Protein AF-A0A4Q4Y4B7-F1 (afdb_monomer_lite)

Secondary structure (DSSP, 8-state):
---SSTTS--TT--SSS-HHHHHTTT-HHHHHHHT------SS-TTTTTSGGGG--HHHHHHHHHHTT--------TT-SSS-SGGG--

Structure (mmCIF, N/CA/C/O backbone):
data_AF-A0A4Q4Y4B7-F1
#
_entry.id   AF-A0A4Q4Y4B7-F1
#
loop_
_atom_site.group_PDB
_atom_site.id
_atom_site.type_symbol
_atom_site.label_atom_id
_atom_site.label_alt_id
_atom_site.label_comp_id
_atom_site.label_asym_id
_atom_site.label_entity_id
_atom_site.label_seq_id
_atom_site.pdbx_PDB_ins_code
_atom_site.Cartn_x
_atom_site.Cartn_y
_atom_site.Cartn_z
_atom_site.occupancy
_atom_site.B_iso_or_equiv
_atom_site.auth_seq_id
_atom_site.auth_comp_id
_atom_site.auth_asym_id
_atom_site.auth_atom_id
_atom_site.pdbx_PDB_model_num
ATOM 1 N N . MET A 1 1 ? 21.283 16.109 27.807 1.00 40.75 1 MET A N 1
ATOM 2 C CA . MET A 1 1 ? 21.718 16.782 26.570 1.00 40.75 1 MET A CA 1
ATOM 3 C C . MET A 1 1 ? 20.602 16.622 25.556 1.00 40.75 1 MET A C 1
ATOM 5 O O . MET A 1 1 ? 20.300 15.503 25.170 1.00 40.75 1 MET A O 1
ATOM 9 N N . GLN A 1 2 ? 19.901 17.718 25.285 1.00 42.91 2 GLN A N 1
ATOM 10 C CA . GLN A 1 2 ? 18.846 17.832 24.279 1.00 42.91 2 GLN A CA 1
ATOM 11 C C . GLN A 1 2 ? 19.491 18.391 22.996 1.00 42.91 2 GLN A C 1
ATOM 13 O O . GLN A 1 2 ? 20.432 19.170 23.132 1.00 42.91 2 GLN A O 1
ATOM 18 N N . GLU A 1 3 ? 18.952 18.002 21.828 1.00 41.19 3 GLU A N 1
ATOM 19 C CA . GLU A 1 3 ? 19.181 18.477 20.432 1.00 41.19 3 GLU A CA 1
ATOM 20 C C . GLU A 1 3 ? 19.865 17.455 19.485 1.00 41.19 3 GLU A C 1
ATOM 22 O O . GLU A 1 3 ? 20.776 16.768 19.941 1.00 41.19 3 GLU A O 1
ATOM 27 N N . PRO A 1 4 ? 19.473 17.315 18.183 1.00 39.69 4 PRO A N 1
ATOM 28 C CA . PRO A 1 4 ? 18.628 18.200 17.365 1.00 39.69 4 PRO A CA 1
ATOM 29 C C . PRO A 1 4 ? 17.596 17.463 16.461 1.00 39.69 4 PRO A C 1
ATOM 31 O O . PRO A 1 4 ? 17.591 17.648 15.249 1.00 39.69 4 PRO A O 1
ATOM 34 N N . TYR A 1 5 ? 16.707 16.607 16.982 1.00 43.94 5 TYR A N 1
ATOM 35 C CA . TYR A 1 5 ? 15.637 16.013 16.138 1.00 43.94 5 TYR A CA 1
ATOM 36 C C . TYR A 1 5 ? 14.318 16.807 16.164 1.00 43.94 5 TYR A C 1
ATOM 38 O O . TYR A 1 5 ? 13.369 16.484 15.453 1.00 43.94 5 TYR A O 1
ATOM 46 N N . LYS A 1 6 ? 14.237 17.860 16.986 1.00 41.66 6 LYS A N 1
ATOM 47 C CA . LYS A 1 6 ? 12.987 18.581 17.267 1.00 41.66 6 LYS A CA 1
ATOM 48 C C . LYS A 1 6 ? 12.613 19.651 16.232 1.00 41.66 6 LYS A C 1
ATOM 50 O O . LYS A 1 6 ? 11.512 20.182 16.313 1.00 41.66 6 LYS A O 1
ATOM 55 N N . ALA A 1 7 ? 13.489 19.967 15.275 1.00 41.81 7 ALA A N 1
ATOM 56 C CA . ALA A 1 7 ? 13.343 21.149 14.419 1.00 41.81 7 ALA A CA 1
ATOM 57 C C . ALA A 1 7 ? 12.851 20.888 12.978 1.00 41.81 7 ALA A C 1
ATOM 59 O O . ALA A 1 7 ? 12.683 21.846 12.232 1.00 41.81 7 ALA A O 1
ATOM 60 N N . LEU A 1 8 ? 12.601 19.639 12.564 1.00 47.28 8 LEU A N 1
ATOM 61 C CA . LEU A 1 8 ? 12.239 19.318 11.165 1.00 47.28 8 LEU A CA 1
ATOM 62 C C . LEU A 1 8 ? 10.902 18.590 10.998 1.00 47.28 8 LEU A C 1
ATOM 64 O O . LEU A 1 8 ? 10.615 18.057 9.931 1.00 47.28 8 LEU A O 1
ATOM 68 N N . VAL A 1 9 ? 10.068 18.571 12.032 1.00 48.06 9 VAL A N 1
ATOM 69 C CA . VAL A 1 9 ? 8.749 17.938 11.984 1.00 48.06 9 VAL A CA 1
ATOM 70 C C . VAL A 1 9 ? 7.718 19.033 11.680 1.00 48.06 9 VAL A C 1
ATOM 72 O O . VAL A 1 9 ? 7.298 19.722 12.611 1.00 48.06 9 VAL A O 1
ATOM 75 N N . PRO A 1 10 ? 7.329 19.277 10.408 1.00 49.00 10 PRO A N 1
ATOM 76 C CA . PRO A 1 10 ? 6.224 20.181 10.104 1.00 49.00 10 PRO A CA 1
ATOM 77 C C . PRO A 1 10 ? 4.975 19.763 10.895 1.00 49.00 10 PRO A C 1
ATOM 79 O O . PRO A 1 10 ? 4.767 18.566 11.102 1.00 49.00 10 PRO A O 1
ATOM 82 N N . PRO A 1 11 ? 4.110 20.709 11.303 1.00 48.12 11 PRO A N 1
ATOM 83 C CA . PRO A 1 11 ? 2.965 20.461 12.192 1.00 48.12 11 PRO A CA 1
ATOM 84 C C . PRO A 1 11 ? 1.925 19.446 11.669 1.00 48.12 11 PRO A C 1
ATOM 86 O O . PRO A 1 11 ? 0.957 19.151 12.362 1.00 48.12 11 PRO A O 1
ATOM 89 N N . PHE A 1 12 ? 2.123 18.891 10.470 1.00 48.62 12 PHE A N 1
ATOM 90 C CA . PHE A 1 12 ? 1.318 17.821 9.881 1.00 48.62 12 PHE A CA 1
ATOM 91 C C . PHE A 1 12 ? 1.808 16.396 10.218 1.00 48.62 12 PHE A C 1
ATOM 93 O O . PHE A 1 12 ? 1.104 15.423 9.962 1.00 48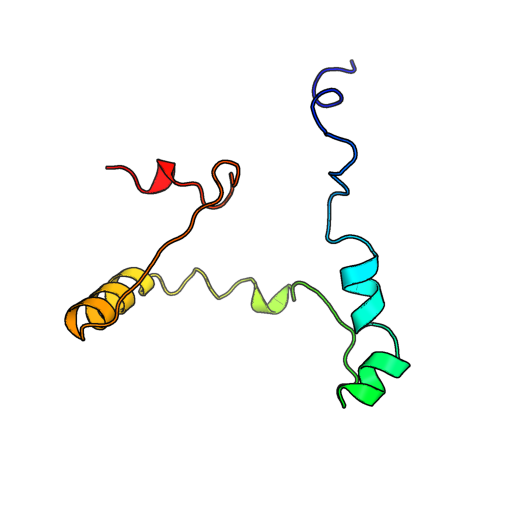.62 12 PHE A O 1
ATOM 100 N N . LEU A 1 13 ? 2.991 16.241 10.818 1.00 46.47 13 LEU A N 1
ATOM 101 C CA . LEU A 1 13 ? 3.479 14.960 11.340 1.00 46.47 13 LEU A CA 1
ATOM 102 C C . LEU A 1 13 ? 2.818 14.667 12.694 1.00 46.47 13 LEU A C 1
ATOM 104 O O . LEU A 1 13 ? 3.432 14.753 13.755 1.00 46.47 13 LEU A O 1
ATOM 108 N N . VAL A 1 14 ? 1.542 14.300 12.649 1.00 52.72 14 VAL A N 1
ATOM 109 C CA . VAL A 1 14 ? 0.971 13.394 13.648 1.00 52.72 14 VAL A CA 1
ATOM 110 C C . VAL A 1 14 ? 1.546 12.009 13.321 1.00 52.72 14 VAL A C 1
ATOM 112 O O . VAL A 1 14 ? 1.211 11.464 12.269 1.00 52.72 14 VAL A O 1
ATOM 115 N N . PRO A 1 15 ? 2.465 11.449 14.130 1.00 58.03 15 PRO A N 1
ATOM 116 C CA . PRO A 1 15 ? 2.985 10.114 13.881 1.00 58.03 15 PRO A CA 1
ATOM 117 C C . PRO A 1 15 ? 1.919 9.093 14.288 1.00 58.03 15 PRO A C 1
ATOM 119 O O . PRO A 1 15 ? 1.306 9.242 15.346 1.00 58.03 15 PRO A O 1
ATOM 122 N N . SER A 1 16 ? 1.762 8.034 13.485 1.00 54.97 16 SER A N 1
ATOM 123 C CA . SER A 1 16 ? 0.673 7.037 13.558 1.00 54.97 16 SER A CA 1
ATOM 124 C C . SER A 1 16 ? -0.627 7.563 12.932 1.00 54.97 16 SER A C 1
ATOM 126 O O . SER A 1 16 ? -0.877 8.764 13.058 1.00 54.97 16 SER A O 1
ATOM 128 N N . PRO A 1 17 ? -1.432 6.733 12.219 1.00 53.38 17 PRO A N 1
ATOM 129 C CA . PRO A 1 17 ? -2.606 7.216 11.500 1.00 53.38 17 PRO A CA 1
ATOM 130 C C . PRO A 1 17 ? -3.394 8.184 12.385 1.00 53.38 17 PRO A C 1
ATOM 132 O O . PRO A 1 17 ? -3.598 7.867 13.564 1.00 53.38 17 PRO A O 1
ATOM 135 N N . PRO A 1 18 ? -3.789 9.369 11.872 1.00 57.66 18 PRO A N 1
ATOM 136 C CA . PRO A 1 18 ? -4.515 10.345 12.671 1.00 57.66 18 PRO A CA 1
ATOM 137 C C . PRO A 1 18 ? -5.648 9.609 13.375 1.00 57.66 18 PRO A C 1
ATOM 139 O O . PRO A 1 18 ? -6.292 8.779 12.742 1.00 57.66 18 PRO A O 1
ATOM 142 N N . LYS A 1 19 ? -5.867 9.867 14.672 1.00 61.88 19 LYS A N 1
ATOM 143 C CA . LYS A 1 19 ? -6.823 9.135 15.538 1.00 61.88 19 LYS A CA 1
ATOM 144 C C . LYS A 1 19 ? -8.171 8.838 14.862 1.00 61.88 19 LYS A C 1
ATOM 146 O O . LYS A 1 19 ? -8.819 7.851 15.182 1.00 61.88 19 LYS A O 1
ATOM 151 N N . TYR A 1 20 ? -8.554 9.670 13.899 1.00 69.88 20 TYR A N 1
ATOM 152 C CA . TYR A 1 20 ? -9.653 9.456 12.972 1.00 69.88 20 TYR A CA 1
ATOM 153 C C . TYR A 1 20 ? -9.629 8.115 12.213 1.00 69.88 20 TYR A C 1
ATOM 155 O O . TYR A 1 20 ? -10.624 7.405 12.225 1.00 69.88 20 TYR A O 1
ATOM 163 N N . ALA A 1 21 ? -8.520 7.733 11.578 1.00 71.19 21 ALA A N 1
ATOM 164 C CA . ALA A 1 21 ? -8.433 6.525 10.755 1.00 71.19 21 ALA A CA 1
ATOM 165 C C . ALA A 1 21 ? -8.559 5.225 11.566 1.00 71.19 21 ALA A C 1
ATOM 167 O O . ALA A 1 21 ? -8.956 4.209 11.012 1.00 71.19 21 ALA A O 1
ATOM 168 N N . ALA A 1 22 ? -8.247 5.253 12.865 1.00 74.62 22 ALA A N 1
ATOM 169 C CA . ALA A 1 22 ? -8.539 4.145 13.773 1.00 74.62 22 ALA A CA 1
ATOM 170 C C . ALA A 1 22 ? -9.947 4.259 14.380 1.00 74.62 22 ALA A C 1
ATOM 172 O O . ALA A 1 22 ? -10.659 3.269 14.454 1.00 74.62 22 ALA A O 1
ATOM 173 N N . GLY A 1 23 ? -10.373 5.460 14.783 1.00 79.44 23 GLY A N 1
ATOM 174 C CA . GLY A 1 23 ? -11.644 5.660 15.486 1.00 79.44 23 GLY A CA 1
ATOM 175 C C . GLY A 1 23 ? -12.892 5.602 14.602 1.00 79.44 23 GLY A C 1
ATOM 176 O O . GLY A 1 23 ? -13.945 5.193 15.075 1.00 79.44 23 GLY A O 1
ATOM 177 N N . TYR A 1 24 ? -12.800 5.993 13.328 1.00 85.75 24 TYR A N 1
ATOM 178 C CA . TYR A 1 24 ? -13.920 5.918 12.387 1.00 85.75 24 TYR A CA 1
ATOM 179 C C . TYR A 1 24 ? -14.355 4.469 12.104 1.00 85.75 24 TYR A C 1
ATOM 181 O O . TYR A 1 24 ? -15.528 4.167 12.317 1.00 85.75 24 TY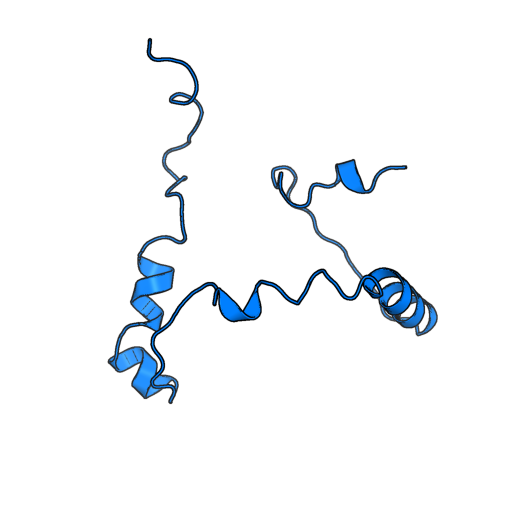R A O 1
ATOM 189 N N . PRO A 1 25 ? -13.459 3.547 11.699 1.00 83.56 25 PRO A N 1
ATOM 190 C CA . PRO A 1 25 ? -13.838 2.147 11.496 1.00 83.56 25 PRO A CA 1
ATOM 191 C C . PRO A 1 25 ? -14.144 1.391 12.800 1.00 83.56 25 PRO A C 1
ATOM 193 O O . PRO A 1 25 ? -14.776 0.340 12.752 1.00 83.56 25 PRO A O 1
ATOM 196 N N . ASP A 1 26 ? -13.731 1.907 13.962 1.00 84.56 26 ASP A N 1
ATOM 197 C CA . ASP A 1 26 ? -14.066 1.322 15.269 1.00 84.56 26 ASP A CA 1
ATOM 198 C C . ASP A 1 26 ? -15.401 1.846 15.846 1.00 84.56 26 ASP A C 1
ATOM 200 O O . ASP A 1 26 ? -15.837 1.453 16.927 1.00 84.56 26 ASP A O 1
ATOM 204 N N . ASN A 1 27 ? -16.092 2.740 15.127 1.00 87.69 27 ASN A N 1
ATOM 205 C CA . ASN A 1 27 ? -17.411 3.225 15.515 1.00 87.69 27 ASN A CA 1
ATOM 206 C C . ASN A 1 27 ? -18.481 2.160 15.236 1.00 87.69 27 ASN A C 1
ATOM 208 O O . ASN A 1 27 ? -18.666 1.730 14.100 1.00 87.69 27 ASN A O 1
ATOM 212 N N . LYS A 1 28 ? -19.250 1.802 16.269 1.00 87.62 28 LYS A N 1
ATOM 213 C CA . LYS A 1 28 ? -20.323 0.804 16.189 1.00 87.62 28 LYS A CA 1
ATOM 214 C C . LYS A 1 28 ? -21.349 1.087 15.083 1.00 87.62 28 LYS A C 1
ATOM 216 O O . LYS A 1 28 ? -21.710 0.163 14.367 1.00 87.62 28 LYS A O 1
ATOM 221 N N . THR A 1 29 ? -21.794 2.332 14.915 1.00 89.81 29 THR A N 1
ATOM 222 C CA . THR A 1 29 ? -22.748 2.693 13.851 1.00 89.81 29 THR A CA 1
ATOM 223 C C . THR A 1 29 ? -22.146 2.435 12.473 1.00 89.81 29 THR A C 1
ATOM 225 O O . THR A 1 29 ? -22.799 1.860 11.612 1.00 89.81 29 THR A O 1
ATOM 228 N N . ILE A 1 30 ? -20.871 2.786 12.287 1.00 91.00 30 ILE A N 1
ATOM 229 C CA . ILE A 1 30 ? -20.157 2.556 11.025 1.00 91.00 30 ILE A CA 1
ATOM 230 C C . ILE A 1 30 ? -19.980 1.055 10.763 1.00 91.00 30 ILE A C 1
ATOM 232 O O . ILE A 1 30 ? -20.151 0.594 9.639 1.00 91.00 30 ILE A O 1
ATOM 236 N N . GLN A 1 31 ? -19.680 0.270 11.796 1.00 90.88 31 GLN A N 1
ATOM 237 C CA . GLN A 1 31 ? -19.571 -1.187 11.697 1.00 90.88 31 GLN A CA 1
ATOM 238 C C . GLN A 1 31 ? -20.898 -1.859 11.327 1.00 90.88 31 GLN A C 1
ATOM 240 O O . GLN A 1 31 ? -20.912 -2.765 10.492 1.00 90.88 31 GLN A O 1
ATOM 245 N N . GLU A 1 32 ? -22.007 -1.399 11.912 1.00 90.12 32 GLU A N 1
ATOM 246 C CA . GLU A 1 32 ? -23.357 -1.874 11.590 1.00 90.12 32 GLU A CA 1
ATOM 247 C C . GLU A 1 32 ? -23.729 -1.551 10.136 1.00 90.12 32 GLU A C 1
ATOM 249 O O . GLU A 1 32 ? -24.233 -2.423 9.428 1.00 90.12 32 GLU A O 1
ATOM 254 N N . GLU A 1 33 ? -23.410 -0.346 9.654 1.00 91.31 33 GLU A N 1
ATOM 255 C CA . GLU A 1 33 ? -23.633 0.053 8.256 1.00 91.31 33 GLU A CA 1
ATOM 256 C C . GLU A 1 33 ? -22.775 -0.743 7.260 1.00 91.31 33 GLU A C 1
ATOM 258 O O . GLU A 1 33 ? -23.239 -1.078 6.169 1.00 91.31 33 GLU A O 1
ATOM 263 N N . LEU A 1 34 ? -21.536 -1.083 7.630 1.00 88.56 34 LEU A N 1
ATOM 264 C CA . LEU A 1 34 ? -20.637 -1.912 6.818 1.00 88.56 34 LEU A CA 1
ATOM 265 C C . LEU A 1 34 ? -20.932 -3.419 6.934 1.00 88.56 34 LEU A C 1
ATOM 267 O O . LEU A 1 34 ? -20.337 -4.213 6.202 1.00 88.56 34 LEU A O 1
ATOM 271 N N . GLY A 1 35 ? -21.822 -3.828 7.845 1.00 88.19 35 GLY A N 1
ATOM 272 C CA . GLY A 1 35 ? -22.170 -5.228 8.103 1.00 88.19 35 GLY A CA 1
ATOM 273 C C . GLY A 1 35 ? -21.055 -6.051 8.764 1.00 88.19 35 GLY A C 1
ATOM 274 O O . GLY A 1 35 ? -21.094 -7.282 8.719 1.00 88.19 35 GLY A O 1
ATOM 275 N N . GLY A 1 36 ? -20.048 -5.401 9.356 1.00 77.75 36 GLY A N 1
ATOM 276 C CA . GLY A 1 36 ? -18.853 -6.042 9.910 1.00 77.75 36 GLY A CA 1
ATOM 277 C C . GLY A 1 36 ? -18.595 -5.640 11.360 1.00 77.75 36 GLY A C 1
ATOM 278 O O . GLY A 1 36 ? -18.212 -4.511 11.628 1.00 77.75 36 GLY A O 1
ATOM 279 N N . HIS A 1 37 ? -18.741 -6.585 12.293 1.00 69.00 37 HIS A N 1
ATOM 280 C CA . HIS A 1 37 ? -18.572 -6.369 13.738 1.00 69.00 37 HIS A CA 1
ATOM 281 C C . HIS A 1 37 ? -17.197 -6.844 14.229 1.00 69.00 37 HIS A C 1
ATOM 283 O O . HIS A 1 37 ? -17.101 -7.797 15.006 1.00 69.00 37 HIS A O 1
ATOM 289 N N . VAL A 1 38 ? -16.115 -6.241 13.741 1.00 68.12 38 VAL A N 1
ATOM 290 C CA . VAL A 1 38 ? -14.755 -6.629 14.147 1.00 68.12 38 VAL A CA 1
ATOM 291 C C . VAL A 1 38 ? -14.006 -5.448 14.744 1.00 68.12 38 VAL A C 1
ATOM 293 O O . VAL A 1 38 ? -14.052 -4.348 14.204 1.00 68.12 38 VAL A O 1
ATOM 296 N N . ASN A 1 39 ? -13.281 -5.697 15.840 1.00 78.44 39 ASN A N 1
ATOM 297 C CA . ASN A 1 39 ? -12.367 -4.720 16.430 1.00 78.44 39 ASN A CA 1
ATOM 298 C C . ASN A 1 39 ? -11.315 -4.348 15.385 1.00 78.44 39 ASN A C 1
ATOM 300 O O . ASN A 1 39 ? -10.522 -5.200 14.960 1.00 78.44 39 ASN A O 1
ATOM 304 N N . PHE A 1 40 ? -11.327 -3.092 14.950 1.00 81.06 40 PHE A N 1
ATOM 305 C CA . PHE A 1 40 ? -10.472 -2.666 13.857 1.00 81.06 40 PHE A CA 1
ATOM 306 C C . PHE A 1 40 ? -9.029 -2.488 14.340 1.00 81.06 40 PHE A C 1
ATOM 308 O O . PHE A 1 40 ? -8.750 -1.824 15.336 1.00 81.06 40 PHE A O 1
ATOM 315 N N . THR A 1 41 ? -8.083 -3.051 13.591 1.00 78.12 41 THR A N 1
ATOM 316 C CA . THR A 1 41 ? -6.656 -2.767 13.749 1.00 78.12 41 THR A CA 1
ATOM 317 C C . THR A 1 41 ? -6.025 -2.553 12.382 1.00 78.12 41 THR A C 1
ATOM 319 O O . THR A 1 41 ? -6.310 -3.284 11.436 1.00 78.12 41 THR A O 1
ATOM 322 N N . VAL A 1 42 ? -5.148 -1.553 12.278 1.00 77.56 42 VAL A N 1
ATOM 323 C CA . VAL A 1 42 ? -4.463 -1.200 11.022 1.00 77.56 42 VAL A CA 1
ATOM 324 C C . VAL A 1 42 ? -3.495 -2.301 10.584 1.00 77.56 42 VAL A C 1
ATOM 326 O O . VAL A 1 42 ? -3.324 -2.541 9.393 1.00 77.56 42 VAL A O 1
ATOM 329 N N . LEU A 1 43 ? -2.865 -2.989 11.539 1.00 77.12 43 LEU A N 1
ATOM 330 C CA . LEU A 1 43 ? -1.946 -4.086 11.260 1.00 77.12 43 LEU A CA 1
ATOM 331 C C . LEU A 1 43 ? -2.093 -5.172 12.328 1.00 77.12 43 LEU A C 1
ATOM 333 O O . LEU A 1 43 ? -1.876 -4.932 13.515 1.00 77.12 43 LEU A O 1
ATOM 337 N N . GLY A 1 44 ? -2.438 -6.386 11.903 1.00 80.19 44 GLY A N 1
ATOM 338 C CA . GLY A 1 44 ? -2.479 -7.554 12.780 1.00 80.19 44 GLY A CA 1
ATOM 339 C C . GLY A 1 44 ? -1.097 -8.190 12.931 1.00 80.19 44 GLY A C 1
ATOM 340 O O . GLY A 1 44 ? -0.541 -8.697 11.957 1.00 80.19 44 GLY A O 1
ATOM 341 N N . THR A 1 45 ? -0.564 -8.234 14.153 1.00 76.31 45 THR A N 1
ATOM 342 C CA . THR A 1 45 ? 0.779 -8.774 14.450 1.00 76.31 45 THR A CA 1
ATOM 343 C C . THR A 1 45 ? 0.968 -10.230 14.012 1.00 76.31 45 THR A C 1
ATOM 345 O O . THR A 1 45 ? 2.057 -10.620 13.610 1.00 76.31 45 THR A O 1
ATOM 348 N N . ALA A 1 46 ? -0.088 -11.049 14.050 1.00 75.31 46 ALA A N 1
ATOM 349 C CA . ALA A 1 46 ? -0.011 -12.443 13.608 1.00 75.31 46 ALA A CA 1
ATOM 350 C C . ALA A 1 46 ? 0.167 -12.583 12.084 1.00 75.31 46 ALA A C 1
ATOM 352 O O . ALA A 1 46 ? 0.780 -13.541 11.623 1.00 75.31 46 ALA A O 1
ATOM 353 N N . ALA A 1 47 ? -0.350 -11.632 11.299 1.00 73.12 47 ALA A N 1
ATOM 354 C CA . ALA A 1 47 ? -0.288 -11.667 9.838 1.00 73.12 47 ALA A CA 1
ATOM 355 C C . ALA A 1 47 ? 0.993 -11.024 9.275 1.00 73.12 47 ALA A C 1
ATOM 357 O O . ALA A 1 47 ? 1.407 -11.343 8.159 1.00 73.12 47 ALA A O 1
ATOM 358 N N . SER A 1 48 ? 1.643 -10.133 10.032 1.00 69.94 48 SER A N 1
ATOM 359 C CA . SER A 1 48 ? 2.792 -9.351 9.552 1.00 69.94 48 SER A CA 1
ATOM 360 C C . SER A 1 48 ? 4.081 -10.163 9.368 1.00 69.94 48 SER A C 1
ATOM 362 O O . SER A 1 48 ? 4.991 -9.720 8.671 1.00 69.94 48 SER A O 1
ATOM 364 N N . THR A 1 49 ? 4.168 -11.368 9.929 1.00 65.25 49 THR A N 1
ATOM 365 C CA . THR A 1 49 ? 5.387 -12.194 9.917 1.00 65.25 49 THR A CA 1
ATOM 366 C C . THR A 1 49 ? 5.579 -13.021 8.637 1.00 65.25 49 THR A C 1
ATOM 368 O O . THR A 1 49 ? 6.673 -13.530 8.402 1.00 65.25 49 THR A O 1
ATOM 371 N N . GLY A 1 50 ? 4.554 -13.155 7.784 1.00 60.12 50 GLY A N 1
ATOM 372 C CA . GLY A 1 50 ? 4.566 -14.121 6.673 1.00 60.12 50 GLY A CA 1
ATOM 373 C C . GLY A 1 50 ? 4.798 -13.561 5.264 1.00 60.12 50 GLY A C 1
ATOM 374 O O . GLY A 1 50 ? 5.185 -14.315 4.369 1.00 60.12 50 GLY A O 1
ATOM 375 N N . TYR A 1 51 ? 4.562 -12.267 5.025 1.00 57.78 51 TYR A N 1
ATOM 376 C CA . TYR A 1 51 ? 4.400 -11.756 3.653 1.00 57.78 51 TYR A CA 1
ATOM 377 C C . TYR A 1 51 ? 5.724 -11.625 2.874 1.00 57.78 51 TYR A C 1
ATOM 379 O O . TYR A 1 51 ? 5.788 -11.945 1.688 1.00 57.78 51 TYR A O 1
ATOM 387 N N . PHE A 1 52 ? 6.818 -11.243 3.542 1.00 57.75 52 PHE A N 1
ATOM 388 C CA . PHE A 1 52 ? 8.129 -11.033 2.903 1.00 57.75 52 PHE A CA 1
ATOM 389 C C . PHE A 1 52 ? 8.922 -12.325 2.638 1.00 57.75 52 PHE A C 1
ATOM 391 O O . PHE A 1 52 ? 9.918 -12.315 1.914 1.00 57.75 52 PHE A O 1
ATOM 398 N N . VAL A 1 53 ? 8.49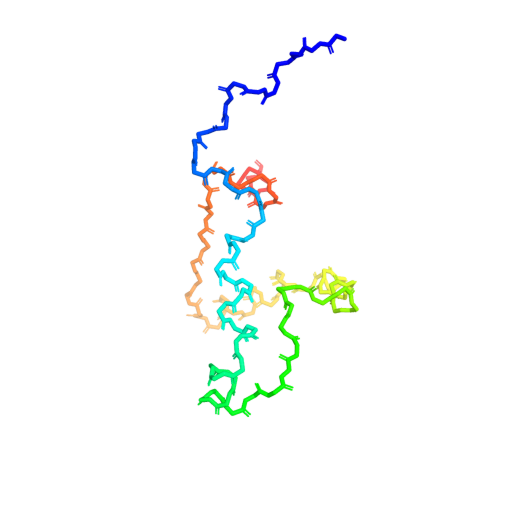3 -13.458 3.200 1.00 58.69 53 VAL A N 1
ATOM 399 C CA . VAL A 1 53 ? 9.282 -14.703 3.208 1.00 58.69 53 VAL A CA 1
ATOM 400 C C . VAL A 1 53 ? 9.283 -15.404 1.844 1.00 58.69 53 VAL A C 1
ATOM 402 O O . VAL A 1 53 ? 10.227 -16.118 1.516 1.00 58.69 53 VAL A O 1
ATOM 405 N N . ARG A 1 54 ? 8.266 -15.180 1.003 1.00 64.94 54 ARG A N 1
ATOM 406 C CA . ARG A 1 54 ? 8.074 -15.975 -0.223 1.00 64.94 54 ARG A CA 1
ATOM 407 C C . ARG A 1 54 ? 9.015 -15.629 -1.384 1.00 64.94 54 ARG A C 1
ATOM 409 O O . ARG A 1 54 ? 9.094 -16.436 -2.300 1.00 64.94 54 ARG A O 1
ATOM 416 N N . ARG A 1 55 ? 9.710 -14.477 -1.367 1.00 69.31 55 ARG A N 1
ATOM 417 C CA . ARG A 1 55 ? 10.776 -14.036 -2.315 1.00 69.31 55 ARG A CA 1
ATOM 418 C C . ARG A 1 55 ? 10.542 -14.249 -3.835 1.00 69.31 55 ARG A C 1
ATOM 420 O O . ARG A 1 55 ? 11.455 -14.028 -4.619 1.00 69.31 55 ARG A O 1
ATOM 427 N N . ARG A 1 56 ? 9.336 -14.616 -4.288 1.00 83.62 56 ARG A N 1
ATOM 428 C CA . ARG A 1 56 ? 9.002 -14.928 -5.697 1.00 83.62 56 ARG A CA 1
ATOM 429 C C . ARG A 1 56 ? 8.449 -13.727 -6.475 1.00 83.62 56 ARG A C 1
ATOM 431 O O . ARG A 1 56 ? 8.173 -13.836 -7.664 1.00 83.62 56 ARG A O 1
ATOM 438 N N . ASN A 1 57 ? 8.285 -12.577 -5.827 1.00 85.75 57 ASN A N 1
ATOM 439 C CA . ASN A 1 57 ? 7.544 -11.447 -6.393 1.00 85.75 57 ASN A CA 1
ATOM 440 C C . ASN A 1 57 ? 8.152 -10.919 -7.705 1.00 85.75 57 ASN A C 1
ATOM 442 O O . ASN A 1 57 ? 7.400 -10.550 -8.597 1.00 85.75 57 ASN A O 1
ATOM 446 N N . LEU A 1 58 ? 9.482 -10.962 -7.868 1.00 88.31 58 LEU A N 1
ATOM 447 C CA . LEU A 1 58 ? 10.135 -10.577 -9.129 1.00 88.31 58 LEU A CA 1
ATOM 448 C C . LEU A 1 58 ? 9.856 -11.563 -10.274 1.00 88.31 58 LEU A C 1
ATOM 450 O O . LEU A 1 58 ? 9.669 -11.138 -11.406 1.00 88.31 58 LEU A O 1
ATOM 454 N N . GLY A 1 59 ? 9.778 -12.865 -9.984 1.00 90.62 59 GLY A N 1
ATOM 455 C CA . GLY A 1 59 ? 9.414 -13.869 -10.989 1.00 90.62 59 GLY A CA 1
ATOM 456 C C . GLY A 1 59 ? 7.965 -13.713 -11.448 1.00 90.62 59 GLY A C 1
ATOM 457 O O . GLY A 1 59 ? 7.692 -13.743 -12.640 1.00 90.62 59 GLY A O 1
ATOM 458 N N . ILE A 1 60 ? 7.054 -13.448 -10.505 1.00 91.75 60 ILE A N 1
ATOM 459 C CA . ILE A 1 60 ? 5.646 -13.138 -10.809 1.00 91.75 60 ILE A CA 1
ATOM 460 C C . ILE A 1 60 ? 5.546 -11.860 -11.647 1.00 91.75 60 ILE A C 1
ATOM 462 O O . ILE A 1 60 ? 4.767 -11.802 -12.592 1.00 91.75 60 ILE A O 1
ATOM 466 N N . LEU A 1 61 ? 6.341 -10.837 -11.322 1.00 92.44 61 LEU A N 1
ATOM 467 C CA . LEU A 1 61 ? 6.391 -9.611 -12.113 1.00 92.44 61 LEU A CA 1
ATOM 468 C C . LEU A 1 61 ? 6.847 -9.892 -13.553 1.00 92.44 61 LEU A C 1
ATOM 470 O O . LEU A 1 61 ? 6.232 -9.372 -14.476 1.00 92.44 61 LEU A O 1
ATOM 474 N N . GLY A 1 62 ? 7.862 -10.740 -13.747 1.00 94.50 62 GLY A N 1
ATOM 475 C CA . GLY A 1 62 ? 8.293 -11.188 -15.075 1.00 94.50 62 GLY A CA 1
ATOM 476 C C . GLY A 1 62 ? 7.171 -11.877 -15.856 1.00 94.50 62 GLY A C 1
ATOM 477 O O . GLY A 1 62 ? 6.855 -11.452 -16.960 1.00 94.50 62 GLY A O 1
ATOM 478 N N . GLU A 1 63 ? 6.491 -12.849 -15.239 1.00 96.31 63 GLU A N 1
ATOM 479 C CA . GLU A 1 63 ? 5.352 -13.561 -15.846 1.00 96.31 63 GLU A CA 1
ATOM 480 C C . GLU A 1 63 ? 4.231 -12.597 -16.290 1.00 96.31 63 GLU A C 1
ATOM 482 O O . GLU A 1 63 ? 3.638 -12.769 -17.356 1.00 96.31 63 GLU A O 1
ATOM 487 N N . LEU A 1 64 ? 3.946 -11.558 -15.496 1.00 96.44 64 LEU A N 1
ATOM 488 C CA . LEU A 1 64 ? 2.943 -10.542 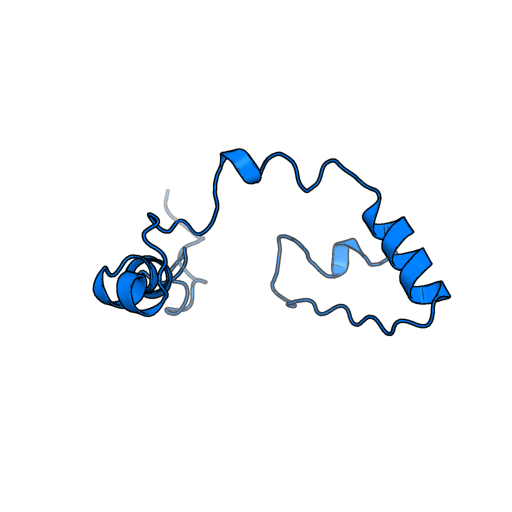-15.833 1.00 96.44 64 LEU A CA 1
ATOM 489 C C . LEU A 1 64 ? 3.375 -9.670 -17.019 1.00 96.44 64 LEU A C 1
ATOM 491 O O . LEU A 1 64 ? 2.559 -9.383 -17.898 1.00 96.44 64 LEU A O 1
ATOM 495 N N . LEU A 1 65 ? 4.643 -9.256 -17.049 1.00 96.94 65 LEU A N 1
ATOM 496 C CA . LEU A 1 65 ? 5.193 -8.446 -18.136 1.00 96.94 65 LEU A CA 1
ATOM 497 C C . LEU A 1 65 ? 5.239 -9.236 -19.451 1.00 96.94 65 LEU A C 1
ATOM 499 O O . LEU A 1 65 ? 4.816 -8.710 -20.482 1.00 96.94 65 LEU A O 1
ATOM 503 N N . ASP A 1 66 ? 5.653 -10.504 -19.403 1.00 97.94 66 ASP A N 1
ATOM 504 C CA . ASP A 1 66 ? 5.646 -11.416 -20.554 1.00 97.94 66 ASP A CA 1
ATOM 505 C C . ASP A 1 66 ? 4.222 -11.640 -21.091 1.00 97.94 66 ASP A C 1
ATOM 507 O O . ASP A 1 66 ? 4.008 -11.752 -22.299 1.00 97.94 66 ASP A O 1
ATOM 511 N N . GLY A 1 67 ? 3.223 -11.634 -20.202 1.00 97.62 67 GLY A N 1
ATOM 512 C CA . GLY A 1 67 ? 1.801 -11.687 -20.550 1.00 97.62 67 GLY A CA 1
ATOM 513 C C . GLY A 1 67 ? 1.221 -10.383 -21.118 1.00 97.62 67 GLY A C 1
ATOM 514 O O . GLY A 1 67 ? 0.030 -10.333 -21.426 1.00 97.62 67 GLY A O 1
ATOM 515 N N . GLY A 1 68 ? 2.022 -9.321 -21.246 1.00 97.38 68 GLY A N 1
ATOM 516 C CA . GLY A 1 68 ? 1.594 -8.025 -21.781 1.00 97.38 68 GLY A CA 1
ATOM 517 C C . GLY A 1 68 ? 0.869 -7.121 -20.776 1.00 97.38 68 GLY A C 1
ATOM 518 O O . GLY A 1 68 ? 0.276 -6.112 -21.175 1.00 97.38 68 GLY A O 1
ATOM 519 N N . VAL A 1 69 ? 0.907 -7.443 -19.478 1.00 98.00 69 VAL A N 1
ATOM 520 C CA . VAL A 1 69 ? 0.336 -6.590 -18.426 1.00 98.00 69 VAL A CA 1
ATOM 521 C C . VAL A 1 69 ? 1.206 -5.347 -18.256 1.00 98.00 69 VAL A C 1
ATOM 523 O O . VAL A 1 69 ? 2.409 -5.428 -18.020 1.00 98.00 69 VAL A O 1
ATOM 526 N N . LYS A 1 70 ? 0.588 -4.166 -18.339 1.00 96.62 70 LYS A N 1
ATOM 527 C CA . LYS A 1 70 ? 1.271 -2.893 -18.082 1.00 96.62 70 LYS A CA 1
ATOM 528 C C . LYS A 1 70 ? 1.367 -2.657 -16.579 1.00 96.62 70 LYS A C 1
ATOM 530 O O . LYS A 1 70 ? 0.343 -2.573 -15.904 1.00 96.62 70 LYS A O 1
ATOM 535 N N . VAL A 1 71 ? 2.588 -2.507 -16.075 1.00 93.25 71 VAL A N 1
ATOM 536 C CA . VAL A 1 71 ? 2.866 -2.256 -14.657 1.00 93.25 71 VAL A CA 1
ATOM 537 C C . VAL A 1 71 ? 3.479 -0.869 -14.499 1.00 93.25 71 VAL A C 1
ATOM 539 O O . VAL A 1 71 ? 4.404 -0.510 -15.223 1.00 93.25 71 VAL A O 1
ATOM 542 N N . ALA A 1 72 ? 2.972 -0.095 -13.541 1.00 92.50 72 ALA A N 1
ATOM 543 C CA . ALA A 1 72 ? 3.550 1.177 -13.126 1.00 92.50 72 ALA A CA 1
ATOM 544 C C . ALA A 1 72 ? 3.984 1.072 -11.660 1.00 92.50 72 ALA A C 1
ATOM 546 O O . ALA A 1 72 ? 3.191 0.659 -10.815 1.00 92.50 72 ALA A O 1
ATOM 547 N N 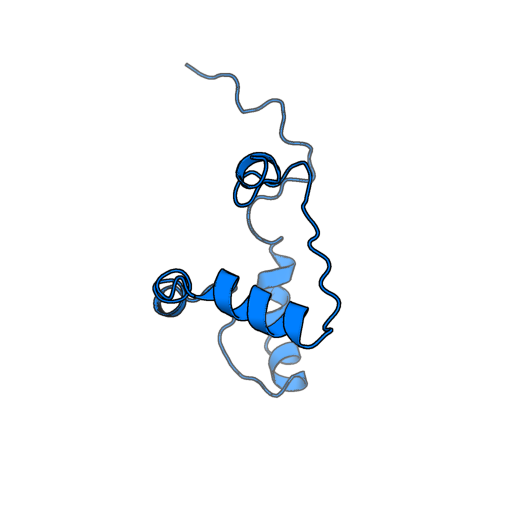. HIS A 1 73 ? 5.228 1.450 -11.364 1.00 87.56 73 HIS A N 1
ATOM 548 C CA . HIS A 1 73 ? 5.739 1.525 -9.998 1.00 87.56 73 HIS A CA 1
ATOM 549 C C . HIS A 1 73 ? 5.842 2.996 -9.591 1.00 87.56 73 HIS A C 1
ATOM 551 O O . HIS A 1 73 ? 6.562 3.768 -10.222 1.00 87.56 73 HIS A O 1
ATOM 557 N N . GLY A 1 74 ? 5.082 3.391 -8.572 1.00 87.38 74 GLY A N 1
ATOM 558 C CA . GLY A 1 74 ? 5.144 4.727 -7.990 1.00 87.38 74 GLY A CA 1
ATOM 559 C C . GLY A 1 74 ? 5.924 4.702 -6.683 1.00 87.38 74 GLY A C 1
ATOM 560 O O . GLY A 1 74 ? 5.685 3.829 -5.854 1.00 87.38 74 GLY A O 1
ATOM 561 N N . TYR A 1 75 ? 6.815 5.673 -6.497 1.00 86.69 75 TYR A N 1
ATOM 562 C CA . TYR A 1 75 ? 7.578 5.853 -5.264 1.00 86.69 75 TYR A CA 1
ATOM 563 C C . TYR A 1 75 ? 7.344 7.252 -4.718 1.00 86.69 75 TYR A C 1
ATOM 565 O O . TYR A 1 75 ? 7.299 8.222 -5.478 1.00 86.69 75 TYR A O 1
ATOM 573 N N . GLY A 1 76 ? 7.225 7.355 -3.397 1.00 85.69 76 GLY A N 1
ATOM 574 C CA . GLY A 1 76 ? 7.368 8.635 -2.718 1.00 85.69 76 GLY A CA 1
ATOM 575 C C . GLY A 1 76 ? 8.848 8.988 -2.621 1.00 85.69 76 GLY A C 1
ATOM 576 O O . GLY A 1 76 ? 9.636 8.194 -2.118 1.00 85.69 76 GLY A O 1
ATOM 577 N N . ASP A 1 77 ? 9.223 10.191 -3.045 1.00 86.56 77 ASP A N 1
ATOM 578 C CA . ASP A 1 77 ? 10.596 10.716 -2.969 1.00 86.56 77 ASP A CA 1
ATOM 579 C C . ASP A 1 77 ? 11.129 10.828 -1.527 1.00 86.56 77 ASP A C 1
ATOM 581 O O . ASP A 1 77 ? 12.331 10.942 -1.309 1.00 86.56 77 ASP A O 1
ATOM 585 N N . ARG A 1 78 ? 10.234 10.777 -0.533 1.00 85.25 78 ARG A N 1
ATOM 586 C CA . ARG A 1 78 ? 10.550 10.838 0.904 1.00 85.25 78 ARG A CA 1
ATOM 587 C C . ARG A 1 78 ? 10.201 9.560 1.671 1.00 85.25 78 ARG A C 1
ATOM 589 O O . ARG A 1 78 ? 10.179 9.588 2.902 1.00 85.25 78 ARG A O 1
ATOM 596 N N . ASP A 1 79 ? 9.888 8.461 0.984 1.00 79.94 79 ASP A N 1
ATOM 597 C CA . ASP A 1 79 ? 9.718 7.162 1.640 1.00 79.94 79 ASP A CA 1
ATOM 598 C C . ASP A 1 79 ? 11.091 6.530 1.896 1.00 79.94 79 ASP A C 1
ATOM 600 O O . ASP A 1 79 ? 11.796 6.159 0.965 1.00 79.94 79 ASP A O 1
ATOM 604 N N . TYR A 1 80 ? 11.469 6.395 3.167 1.00 81.00 80 TYR A N 1
ATOM 605 C CA . TYR A 1 80 ? 12.735 5.781 3.570 1.00 81.00 80 TYR A CA 1
ATOM 606 C C . TYR A 1 80 ? 12.649 4.258 3.749 1.00 81.00 80 TYR A C 1
ATOM 608 O O . TYR A 1 80 ? 13.692 3.611 3.838 1.00 81.00 80 TYR A O 1
ATOM 616 N N . GLN A 1 81 ? 11.447 3.673 3.827 1.00 78.00 81 GLN A N 1
ATOM 617 C CA . GLN A 1 81 ? 11.273 2.228 4.016 1.00 78.00 81 GLN A CA 1
ATOM 618 C C . GLN A 1 81 ? 11.424 1.464 2.699 1.00 78.00 81 GLN A C 1
ATOM 620 O O . GLN A 1 81 ? 11.992 0.373 2.681 1.00 78.00 81 GLN A O 1
ATOM 625 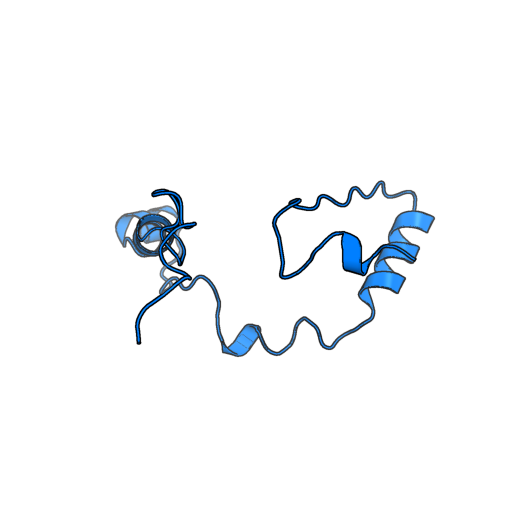N N . CYS A 1 82 ? 10.909 2.030 1.607 1.00 78.44 82 CYS A N 1
ATOM 626 C CA . CYS A 1 82 ? 10.931 1.452 0.262 1.00 78.44 82 CYS A CA 1
ATOM 627 C C . CYS A 1 82 ? 11.360 2.515 -0.760 1.00 78.44 82 CYS A C 1
ATOM 629 O O . CYS A 1 82 ? 10.619 2.853 -1.680 1.00 78.44 82 CYS A O 1
ATOM 631 N N . ASN A 1 83 ? 12.554 3.077 -0.562 1.00 78.12 83 ASN A N 1
ATOM 632 C CA . ASN A 1 83 ? 13.050 4.185 -1.376 1.00 78.12 83 ASN A CA 1
ATOM 633 C C . ASN A 1 83 ? 13.396 3.764 -2.821 1.00 78.12 83 ASN A C 1
ATOM 635 O O . ASN A 1 83 ? 13.618 2.590 -3.127 1.00 78.12 83 ASN A O 1
ATOM 639 N N . CYS A 1 84 ? 13.459 4.756 -3.710 1.00 70.62 84 CYS A N 1
ATOM 640 C CA . CYS A 1 84 ? 13.809 4.576 -5.119 1.00 70.62 84 CYS A CA 1
ATOM 641 C C . CYS A 1 84 ? 15.305 4.294 -5.359 1.00 70.62 84 CYS A C 1
ATOM 643 O O . CYS A 1 84 ? 15.659 3.770 -6.413 1.00 70.62 84 CYS A O 1
ATOM 645 N N . GLU A 1 85 ? 16.181 4.596 -4.397 1.00 68.31 85 GLU A N 1
ATOM 646 C CA . GLU A 1 85 ? 17.628 4.363 -4.513 1.00 68.31 85 GLU A CA 1
ATOM 647 C C . GLU A 1 85 ? 17.998 2.883 -4.357 1.00 68.31 85 GLU A C 1
ATOM 649 O O . GLU A 1 85 ? 18.913 2.408 -5.021 1.00 68.31 85 GLU A O 1
ATOM 654 N N . LEU A 1 86 ? 17.238 2.118 -3.565 1.00 62.59 86 LEU A N 1
ATOM 655 C CA . LEU A 1 86 ? 17.413 0.671 -3.380 1.00 62.59 86 LEU A CA 1
ATOM 656 C C . LEU A 1 86 ? 17.172 -0.150 -4.660 1.00 62.59 86 LEU A C 1
ATOM 658 O O . LEU A 1 86 ? 17.364 -1.366 -4.650 1.00 62.59 86 LEU A O 1
ATOM 662 N N . LEU A 1 87 ? 16.726 0.490 -5.743 1.00 57.09 87 LEU A N 1
ATOM 663 C CA . LEU A 1 87 ? 16.421 -0.133 -7.031 1.00 57.09 87 LEU A CA 1
ATOM 664 C C . LEU A 1 87 ? 17.227 0.454 -8.197 1.00 57.09 87 LEU A C 1
ATOM 666 O O . LEU A 1 87 ? 17.028 0.024 -9.335 1.00 57.09 87 LEU A O 1
ATOM 670 N N . SER A 1 88 ? 18.135 1.401 -7.936 1.00 44.84 88 SER A N 1
ATOM 671 C CA . SER A 1 88 ? 19.121 1.819 -8.934 1.00 44.84 88 SER A CA 1
ATOM 672 C C . SER A 1 88 ? 20.243 0.773 -9.013 1.00 44.84 88 SER A C 1
ATOM 674 O O . SER A 1 88 ? 20.702 0.328 -7.959 1.00 44.84 88 SER A O 1
ATOM 676 N N . PRO A 1 89 ? 20.679 0.360 -10.218 1.00 50.81 89 PRO A N 1
ATOM 677 C CA . PRO A 1 89 ? 21.875 -0.465 -10.383 1.00 50.81 89 PRO A CA 1
ATOM 678 C C . PRO A 1 89 ? 23.146 0.249 -9.906 1.00 50.81 89 PRO A C 1
ATOM 680 O O . PRO A 1 89 ? 23.160 1.505 -9.906 1.00 50.81 89 PRO A O 1
#

Radius of gyration: 19.69 Å; chains: 1; bounding box: 46×37×48 Å

Foldseek 3Di:
DDDDPPPPDPPPPPDDDDVCVQVVCQDPVNCVVVVHDDNDDPDDPVPVPPDVPPPCVVVVVVVCVVVVHDDDDDDDCPDPVDHPVVPDD

Sequence (89 aa):
MQEPYKALVPPFLVPSPPKYAAGYPDNKTIQEELGGHVNFTVLGTAASTGYFVRRRNLGILGELLDGGVKVAHGYGDRDYQCNCELLSP

pLDDT: mean 73.56, std 17.4, range [39.69, 98.0]